Protein AF-A0A366LMF8-F1 (afdb_monomer)

Radius of gyration: 12.89 Å; Cα contacts (8 Å, |Δi|>4): 212; chains: 1; bounding box: 30×34×34 Å

Structure (mmCIF, N/CA/C/O backbone):
data_AF-A0A366LMF8-F1
#
_entry.id   AF-A0A366LMF8-F1
#
loop_
_atom_site.group_PDB
_atom_site.id
_atom_site.type_symbol
_atom_site.label_atom_id
_atom_site.label_alt_id
_atom_site.label_comp_id
_atom_site.label_asym_id
_atom_site.label_entity_id
_atom_site.label_seq_id
_atom_site.pdbx_PDB_ins_code
_atom_site.Cartn_x
_atom_site.Cartn_y
_atom_site.Cartn_z
_atom_site.occupancy
_atom_site.B_iso_or_equiv
_atom_site.auth_seq_id
_atom_site.auth_comp_id
_atom_site.auth_asym_id
_atom_site.auth_atom_id
_atom_site.pdbx_PDB_model_num
ATOM 1 N N . MET A 1 1 ? -1.382 -24.060 5.995 1.00 39.84 1 MET A N 1
ATOM 2 C CA . MET A 1 1 ? -0.954 -22.695 5.614 1.00 39.84 1 MET A CA 1
ATOM 3 C C . MET A 1 1 ? -2.142 -22.045 4.913 1.00 39.84 1 MET A C 1
ATOM 5 O O . MET A 1 1 ? -2.487 -22.505 3.835 1.00 39.84 1 MET A O 1
ATOM 9 N N . ARG A 1 2 ? -2.864 -21.100 5.537 1.00 47.62 2 ARG A N 1
ATOM 10 C CA . ARG A 1 2 ? -3.936 -20.375 4.826 1.00 47.62 2 ARG A CA 1
ATOM 11 C C . ARG A 1 2 ? -3.262 -19.544 3.736 1.00 47.62 2 ARG A C 1
ATOM 13 O O . ARG A 1 2 ? -2.349 -18.785 4.057 1.00 47.62 2 ARG A O 1
ATOM 20 N N . GLU A 1 3 ? -3.649 -19.720 2.475 1.00 53.47 3 GLU A N 1
ATOM 21 C CA . GLU A 1 3 ? -3.240 -18.805 1.409 1.00 53.47 3 GLU A CA 1
ATOM 22 C C . GLU A 1 3 ? -3.542 -17.382 1.883 1.00 53.47 3 GLU A C 1
ATOM 24 O O . GLU A 1 3 ? -4.688 -17.056 2.196 1.00 53.47 3 GLU A O 1
ATOM 29 N N . ARG A 1 4 ? -2.503 -16.546 2.014 1.00 60.59 4 ARG A N 1
ATOM 30 C CA . ARG A 1 4 ? -2.692 -15.113 2.254 1.00 60.59 4 ARG A CA 1
ATOM 31 C C . ARG A 1 4 ? -3.615 -14.622 1.142 1.00 60.59 4 ARG A C 1
ATOM 33 O O . ARG A 1 4 ? -3.260 -14.776 -0.027 1.00 60.59 4 ARG A O 1
ATOM 40 N N . ALA A 1 5 ? -4.793 -14.113 1.496 1.00 59.09 5 ALA A N 1
ATOM 41 C CA . ALA A 1 5 ? -5.805 -13.709 0.530 1.00 59.09 5 ALA A CA 1
ATOM 42 C C . ALA A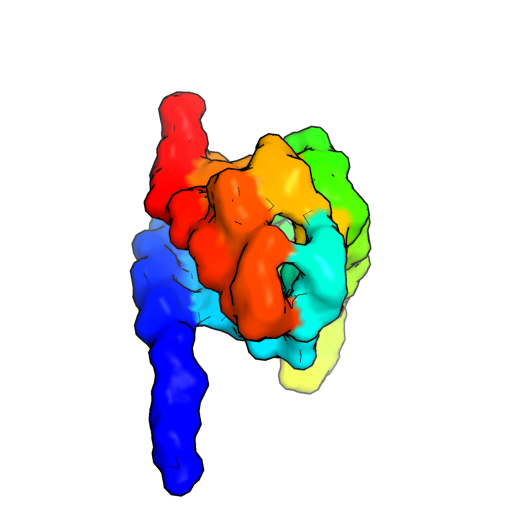 1 5 ? -5.199 -12.688 -0.445 1.00 59.09 5 ALA A C 1
ATOM 44 O O . ALA A 1 5 ? -4.908 -11.551 -0.076 1.00 59.09 5 ALA A O 1
ATOM 45 N N . LYS A 1 6 ? -4.938 -13.113 -1.685 1.00 66.56 6 LYS A N 1
ATOM 46 C CA . LYS A 1 6 ? -4.463 -12.225 -2.746 1.00 66.56 6 LYS A CA 1
ATOM 47 C C . LYS A 1 6 ? -5.677 -11.493 -3.290 1.00 66.56 6 LYS A C 1
ATOM 49 O O . LYS A 1 6 ? -6.561 -12.124 -3.859 1.00 66.56 6 LYS A O 1
ATOM 54 N N . VAL A 1 7 ? -5.706 -10.174 -3.145 1.00 71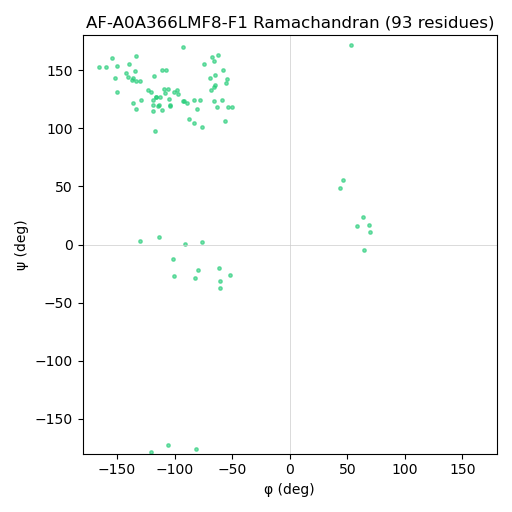.75 7 VAL A N 1
ATOM 55 C CA . VAL A 1 7 ? -6.725 -9.335 -3.781 1.00 71.75 7 VAL A CA 1
ATOM 56 C C . VAL A 1 7 ? -6.217 -8.968 -5.181 1.00 71.75 7 VAL A C 1
ATOM 58 O O . VAL A 1 7 ? -5.243 -8.216 -5.286 1.00 71.75 7 VAL A O 1
ATOM 61 N N . PRO A 1 8 ? -6.784 -9.529 -6.267 1.00 72.81 8 PRO A N 1
ATOM 62 C CA . PRO A 1 8 ? -6.332 -9.215 -7.614 1.00 72.81 8 PRO A CA 1
ATOM 63 C C . PRO A 1 8 ? -6.689 -7.768 -7.965 1.00 72.81 8 PRO A C 1
ATOM 65 O O . PRO A 1 8 ? -7.825 -7.334 -7.784 1.00 72.81 8 PRO A O 1
ATOM 68 N N . LEU A 1 9 ? -5.719 -7.034 -8.510 1.00 82.81 9 LEU A N 1
ATOM 69 C CA . LEU A 1 9 ? -5.922 -5.683 -9.029 1.00 82.81 9 LEU A CA 1
ATOM 70 C C . LEU A 1 9 ? -5.887 -5.675 -10.559 1.00 82.81 9 LEU A C 1
ATOM 72 O O . LEU A 1 9 ? -5.191 -6.499 -11.165 1.00 82.81 9 LEU A O 1
ATOM 76 N N . PRO A 1 10 ? -6.608 -4.750 -11.221 1.00 83.88 10 PRO A N 1
ATOM 77 C CA . PRO A 1 10 ? -6.569 -4.669 -12.672 1.00 83.88 10 PRO A CA 1
ATOM 78 C C . PRO A 1 10 ? -5.156 -4.322 -13.159 1.00 83.88 10 PRO A C 1
ATOM 80 O O . PRO A 1 10 ? -4.643 -3.232 -12.907 1.00 83.88 10 PRO A O 1
ATOM 83 N N . ARG A 1 11 ? -4.552 -5.226 -13.943 1.00 84.56 11 ARG A N 1
ATOM 84 C CA . ARG A 1 11 ? -3.188 -5.088 -14.497 1.00 84.56 11 ARG A CA 1
ATOM 85 C C . ARG A 1 11 ? -2.939 -3.773 -15.242 1.00 84.56 11 ARG A C 1
ATOM 87 O O . ARG A 1 11 ? -1.802 -3.314 -15.329 1.00 84.56 11 ARG A O 1
ATOM 94 N N . ARG A 1 12 ? -3.994 -3.155 -15.786 1.00 88.69 12 ARG A N 1
ATOM 95 C CA . ARG A 1 12 ? -3.911 -1.886 -16.525 1.00 88.69 12 ARG A CA 1
ATOM 96 C C . ARG A 1 12 ? -3.393 -0.709 -15.690 1.00 88.69 12 ARG A C 1
ATOM 98 O O . ARG A 1 12 ? -2.917 0.253 -16.279 1.00 88.69 12 ARG A O 1
ATOM 105 N N . PHE A 1 13 ? -3.458 -0.801 -14.363 1.00 88.94 13 PHE A N 1
ATOM 106 C CA . PHE A 1 13 ? -2.943 0.222 -13.451 1.00 88.94 13 PHE A CA 1
ATOM 107 C C . PHE A 1 13 ? -1.486 -0.031 -13.040 1.00 88.94 13 PHE A C 1
ATOM 109 O O . PHE A 1 13 ? -0.903 0.730 -12.286 1.00 88.94 13 PHE A O 1
ATOM 116 N N . GLY A 1 14 ? -0.846 -1.096 -13.532 1.00 90.00 14 GLY A N 1
ATOM 117 C CA . GLY A 1 14 ? 0.566 -1.342 -13.243 1.00 90.00 14 GLY A CA 1
ATOM 118 C C . GLY A 1 14 ? 0.862 -1.724 -11.790 1.00 90.00 14 GLY A C 1
ATOM 119 O O . GLY A 1 14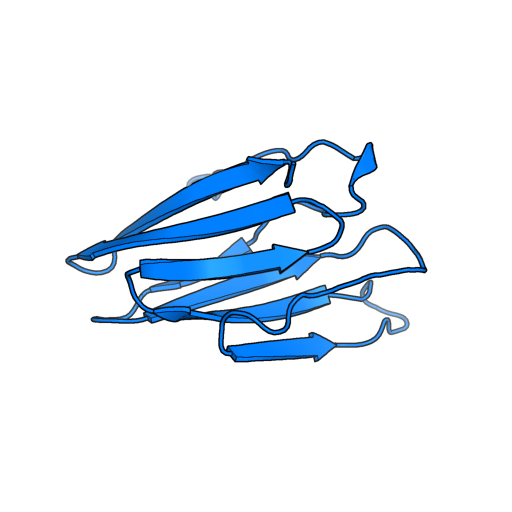 ? 2.025 -1.694 -11.401 1.00 90.00 14 GLY A O 1
ATOM 120 N N . ILE A 1 15 ? -0.148 -2.124 -11.013 1.00 89.69 15 ILE A N 1
ATOM 121 C CA . ILE A 1 15 ? -0.010 -2.559 -9.619 1.00 89.69 15 ILE A CA 1
ATOM 122 C C . ILE A 1 15 ? -0.233 -4.072 -9.527 1.00 89.69 15 ILE A C 1
ATOM 124 O O . ILE A 1 15 ? -1.204 -4.602 -10.072 1.00 89.69 15 ILE A O 1
ATOM 128 N N . GLY A 1 16 ? 0.685 -4.768 -8.860 1.00 88.81 16 GLY A N 1
ATOM 129 C CA . GLY A 1 16 ? 0.569 -6.189 -8.545 1.00 88.81 16 GLY A CA 1
ATOM 130 C C . GLY A 1 16 ? -0.295 -6.460 -7.304 1.00 88.81 16 GLY A C 1
ATOM 131 O O . GLY A 1 16 ? -0.867 -5.545 -6.721 1.00 88.81 16 GLY A O 1
ATOM 132 N N . PRO A 1 17 ? -0.408 -7.722 -6.862 1.00 88.94 17 PRO A N 1
ATOM 133 C CA . PRO A 1 17 ? -1.116 -8.043 -5.626 1.00 88.94 17 PRO A CA 1
ATOM 134 C C . PRO A 1 17 ? -0.486 -7.328 -4.424 1.00 88.94 17 PRO A C 1
ATOM 136 O O . PRO A 1 17 ? 0.708 -7.501 -4.166 1.00 88.94 17 PRO A O 1
ATOM 139 N N . ILE A 1 18 ? -1.294 -6.565 -3.687 1.00 89.38 18 ILE A N 1
ATOM 140 C CA . ILE A 1 18 ? -0.876 -5.901 -2.446 1.00 89.38 18 ILE A CA 1
ATOM 141 C C . ILE A 1 18 ? -0.573 -6.970 -1.396 1.00 89.38 18 ILE A C 1
ATOM 143 O O . ILE A 1 18 ? -1.336 -7.926 -1.229 1.00 89.38 18 ILE A O 1
ATOM 147 N N . ARG A 1 19 ? 0.539 -6.810 -0.678 1.00 89.88 19 ARG A N 1
ATOM 148 C CA . ARG A 1 19 ? 0.917 -7.683 0.435 1.00 89.88 19 ARG A CA 1
ATOM 149 C C . ARG A 1 19 ? 0.886 -6.882 1.725 1.00 89.88 19 ARG A C 1
ATOM 151 O O . ARG A 1 19 ? 1.655 -5.944 1.867 1.00 89.88 19 ARG A O 1
ATOM 158 N N . VAL A 1 20 ? 0.041 -7.282 2.669 1.00 92.06 20 VAL A N 1
ATOM 159 C CA . VAL A 1 20 ? 0.088 -6.751 4.038 1.00 92.06 20 VAL A CA 1
ATOM 160 C C . VAL A 1 20 ? 1.235 -7.434 4.783 1.00 92.06 20 VAL A C 1
ATOM 162 O O . VAL A 1 20 ? 1.309 -8.670 4.819 1.00 92.06 20 VAL A O 1
ATOM 165 N N . THR A 1 21 ? 2.147 -6.632 5.328 1.00 92.88 21 THR A N 1
ATOM 166 C CA . THR A 1 21 ? 3.326 -7.099 6.071 1.00 92.88 21 THR A CA 1
ATOM 167 C C . THR A 1 21 ? 3.136 -7.007 7.578 1.00 92.88 21 THR A C 1
ATOM 169 O O . THR A 1 21 ? 3.688 -7.842 8.289 1.00 92.88 21 THR A O 1
ATOM 172 N N . GLY A 1 22 ? 2.297 -6.084 8.052 1.00 93.94 22 GLY A N 1
ATOM 173 C CA . GLY A 1 22 ? 1.975 -5.914 9.464 1.00 93.94 22 GLY A CA 1
ATOM 174 C C . GLY A 1 22 ? 0.752 -5.026 9.668 1.00 93.94 22 GLY A C 1
ATOM 175 O O . GLY A 1 22 ? 0.439 -4.184 8.827 1.00 93.94 22 GLY A O 1
ATOM 176 N N . VAL A 1 23 ? 0.061 -5.245 10.783 1.00 95.12 23 VAL A N 1
ATOM 177 C CA . VAL A 1 23 ? -1.006 -4.379 11.289 1.00 95.12 23 VAL A CA 1
ATOM 178 C C . VAL A 1 23 ? -0.732 -4.191 12.776 1.00 95.12 23 VAL A C 1
ATOM 180 O O . VAL A 1 23 ? -0.706 -5.169 13.526 1.00 95.12 23 VAL A O 1
ATOM 183 N N . GLU A 1 24 ? -0.466 -2.952 13.161 1.00 92.31 24 GLU A N 1
ATOM 184 C CA . GLU A 1 24 ? -0.255 -2.522 14.542 1.00 92.31 24 GLU A CA 1
ATOM 185 C C . GLU A 1 24 ? -1.489 -1.742 15.022 1.00 92.31 24 GLU A C 1
ATOM 187 O O . GLU A 1 24 ? -2.514 -1.725 14.337 1.00 92.31 24 GLU A O 1
ATOM 192 N N . ASP A 1 25 ? -1.422 -1.138 16.208 1.00 88.00 25 ASP A N 1
ATOM 193 C CA . ASP A 1 25 ? -2.594 -0.541 16.863 1.00 88.00 25 ASP A CA 1
ATOM 194 C C . ASP A 1 25 ? -3.244 0.583 16.033 1.00 88.00 25 ASP A C 1
ATOM 196 O O . ASP A 1 25 ? -4.469 0.674 15.980 1.00 88.00 25 ASP A O 1
ATOM 200 N N . ASP A 1 26 ? -2.447 1.408 15.346 1.00 91.06 26 ASP A N 1
ATOM 201 C CA . ASP A 1 26 ? -2.920 2.546 14.543 1.00 91.06 26 ASP A CA 1
ATOM 202 C C . ASP A 1 26 ? -2.343 2.591 13.118 1.00 91.06 26 ASP A C 1
ATOM 204 O O . ASP A 1 26 ? -2.623 3.532 12.367 1.00 91.06 26 ASP A O 1
ATOM 208 N N . THR A 1 27 ? -1.546 1.591 12.729 1.00 94.62 27 THR A N 1
ATOM 209 C CA . THR A 1 27 ? -0.851 1.565 11.438 1.00 94.62 27 THR A CA 1
ATOM 210 C C . THR A 1 27 ? -0.956 0.225 10.726 1.00 94.62 27 THR A C 1
ATOM 212 O O . THR A 1 27 ? -1.026 -0.850 11.320 1.00 94.62 27 THR A O 1
ATOM 215 N N . ILE A 1 28 ? -0.936 0.292 9.399 1.00 95.50 28 ILE A N 1
ATOM 216 C CA . ILE A 1 28 ? -0.798 -0.862 8.518 1.00 95.50 28 ILE A CA 1
ATOM 217 C C . ILE A 1 28 ? 0.416 -0.669 7.616 1.00 95.50 28 ILE A C 1
ATOM 219 O O . ILE A 1 28 ? 0.580 0.384 6.997 1.00 95.50 28 ILE A O 1
ATOM 223 N N . THR A 1 29 ? 1.236 -1.715 7.510 1.00 95.38 29 THR A N 1
ATOM 224 C CA . THR A 1 29 ? 2.376 -1.768 6.591 1.00 95.38 29 THR A CA 1
ATOM 225 C C . THR A 1 29 ? 2.073 -2.683 5.410 1.00 95.38 29 THR A C 1
ATOM 227 O O . THR A 1 29 ? 1.530 -3.787 5.559 1.00 95.38 29 THR A O 1
ATOM 230 N N . MET A 1 30 ? 2.390 -2.208 4.206 1.00 94.19 30 MET A N 1
ATOM 231 C CA . MET A 1 30 ? 2.089 -2.896 2.955 1.00 94.19 30 MET A CA 1
ATOM 232 C C . MET A 1 30 ? 3.227 -2.775 1.952 1.00 94.19 30 MET A C 1
ATOM 234 O O . MET A 1 30 ? 3.817 -1.713 1.794 1.00 94.19 30 MET A O 1
ATOM 238 N N . VAL A 1 31 ? 3.425 -3.843 1.185 1.00 93.38 31 VAL A N 1
ATOM 239 C CA . VAL A 1 31 ? 4.248 -3.849 -0.025 1.00 93.38 31 VAL A CA 1
ATOM 240 C C . VAL A 1 31 ? 3.326 -3.862 -1.237 1.00 93.38 31 VAL A C 1
ATOM 242 O O . VAL A 1 31 ? 2.475 -4.751 -1.380 1.00 93.38 31 VAL A O 1
ATOM 245 N N . VAL A 1 32 ? 3.515 -2.897 -2.133 1.00 91.75 32 VAL A N 1
ATOM 246 C CA . VAL A 1 32 ? 2.731 -2.731 -3.361 1.00 91.75 32 VAL A CA 1
ATOM 247 C C . VAL A 1 32 ? 3.645 -2.889 -4.580 1.00 91.75 32 VAL A C 1
ATOM 249 O O . VAL A 1 32 ? 4.329 -1.939 -4.967 1.00 91.75 32 VAL A O 1
ATOM 252 N N . PRO A 1 33 ? 3.681 -4.082 -5.207 1.00 92.06 33 PRO A N 1
ATOM 253 C CA . PRO A 1 33 ? 4.540 -4.334 -6.357 1.00 92.06 33 PRO A CA 1
ATOM 254 C C . PRO A 1 33 ? 4.153 -3.491 -7.572 1.00 92.06 33 PRO A C 1
ATOM 256 O O . PRO A 1 33 ? 2.974 -3.405 -7.928 1.00 92.06 33 PRO A O 1
ATOM 259 N N . LEU A 1 34 ? 5.152 -2.949 -8.261 1.00 91.50 34 LEU A N 1
ATOM 260 C CA . LEU A 1 34 ? 4.995 -2.230 -9.518 1.00 91.50 34 LEU A CA 1
ATOM 261 C C . LEU A 1 34 ? 5.309 -3.169 -10.684 1.00 91.50 34 LEU A C 1
ATOM 263 O O . LEU A 1 34 ? 6.292 -3.903 -10.688 1.00 91.50 34 LEU A O 1
ATOM 267 N N . THR A 1 35 ? 4.443 -3.161 -11.692 1.00 89.06 35 THR A N 1
ATOM 268 C CA . THR A 1 35 ? 4.539 -4.048 -12.869 1.00 89.06 35 THR A CA 1
ATOM 269 C C . THR A 1 35 ? 4.821 -3.283 -14.163 1.00 89.06 35 THR A C 1
ATOM 271 O O . THR A 1 35 ? 4.797 -3.861 -15.247 1.00 89.06 35 THR A O 1
ATOM 274 N N . ARG A 1 36 ? 5.071 -1.972 -14.064 1.00 86.25 36 ARG A N 1
AT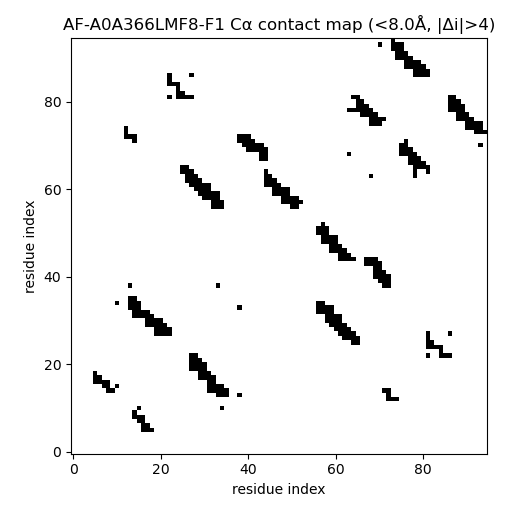OM 275 C CA . ARG A 1 36 ? 5.382 -1.069 -15.180 1.00 86.25 36 ARG A CA 1
ATOM 276 C C . ARG A 1 36 ? 6.578 -0.186 -14.837 1.00 86.25 36 ARG A C 1
ATOM 278 O O . ARG A 1 36 ? 6.911 -0.019 -13.671 1.00 86.25 36 ARG A O 1
ATOM 285 N N . SER A 1 37 ? 7.186 0.395 -15.868 1.00 77.62 37 SER A N 1
ATOM 286 C CA . SER A 1 37 ? 8.381 1.243 -15.761 1.00 77.62 37 SER A CA 1
ATOM 287 C C . SER A 1 37 ? 8.104 2.683 -15.324 1.00 77.62 37 SER A C 1
ATOM 289 O O . SER A 1 37 ? 9.007 3.342 -14.823 1.00 77.62 37 SER A O 1
ATOM 291 N N . LYS A 1 38 ? 6.876 3.180 -15.511 1.00 81.50 38 LYS A N 1
ATOM 292 C CA . LYS A 1 38 ? 6.437 4.498 -15.038 1.00 81.50 38 LYS A CA 1
ATOM 293 C C . LYS A 1 38 ? 5.458 4.325 -13.889 1.00 81.50 38 LYS A C 1
ATOM 295 O O . LYS A 1 38 ? 4.541 3.505 -13.991 1.00 81.50 38 LYS A O 1
ATOM 300 N N . PHE A 1 39 ? 5.659 5.100 -12.833 1.00 83.25 39 PHE A N 1
ATOM 301 C CA . PHE A 1 39 ? 4.797 5.100 -11.665 1.00 83.25 39 PHE A CA 1
ATOM 302 C C . PHE A 1 39 ? 4.622 6.514 -11.117 1.00 83.25 39 PHE A C 1
ATOM 304 O O . PHE A 1 39 ? 5.525 7.343 -11.192 1.00 83.25 39 PHE A O 1
ATOM 311 N N . GLU A 1 40 ? 3.445 6.761 -10.564 1.00 84.31 40 GLU A N 1
ATOM 312 C CA . GLU A 1 40 ? 3.056 8.015 -9.929 1.00 84.31 40 GLU A CA 1
ATOM 313 C C . GLU A 1 40 ? 2.469 7.690 -8.560 1.00 84.31 40 GLU A C 1
ATOM 315 O O . GLU A 1 40 ? 1.755 6.693 -8.412 1.00 84.31 40 GLU A O 1
ATOM 320 N N . SER A 1 41 ? 2.783 8.526 -7.576 1.00 85.75 41 SER A N 1
ATOM 321 C CA . SER A 1 41 ? 2.196 8.499 -6.240 1.00 85.75 41 SER A CA 1
ATOM 322 C C . SER A 1 41 ? 1.813 9.923 -5.854 1.00 85.75 41 SER A C 1
ATOM 324 O O . SER A 1 41 ? 2.566 10.853 -6.143 1.00 85.75 41 SER A O 1
ATOM 326 N N . ASP A 1 42 ? 0.667 10.100 -5.198 1.00 88.88 42 ASP A N 1
ATOM 327 C CA . ASP A 1 42 ? 0.268 11.391 -4.618 1.00 88.88 42 ASP A CA 1
ATOM 328 C C . ASP A 1 42 ? 1.006 11.718 -3.307 1.00 88.88 42 ASP A C 1
ATOM 330 O O .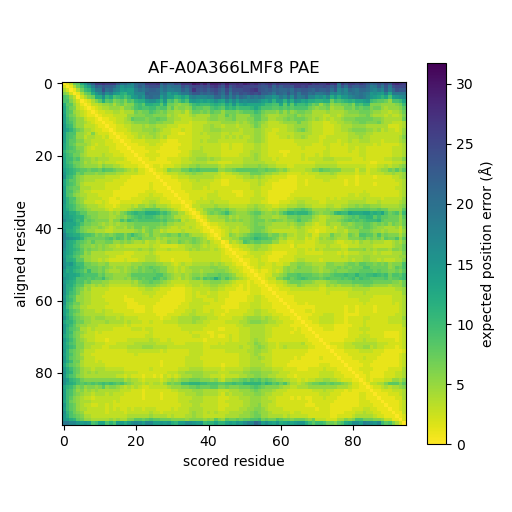 ASP A 1 42 ? 0.742 12.752 -2.696 1.00 88.88 42 ASP A O 1
ATOM 334 N N . GLY A 1 43 ? 1.928 10.848 -2.873 1.00 83.31 43 GLY A N 1
ATOM 335 C CA . GLY A 1 43 ? 2.680 11.009 -1.627 1.00 83.31 43 GLY A CA 1
ATOM 336 C C . GLY A 1 43 ? 1.823 10.824 -0.374 1.00 83.31 43 GLY A C 1
ATOM 337 O O . GLY A 1 43 ? 2.274 11.152 0.719 1.00 83.31 43 GLY A O 1
ATOM 338 N N . GLY A 1 44 ? 0.590 10.330 -0.527 1.00 87.00 44 GLY A N 1
ATOM 339 C CA . GLY A 1 44 ? -0.241 9.917 0.591 1.00 87.00 44 GLY A CA 1
ATOM 340 C C . GLY A 1 44 ? 0.349 8.703 1.310 1.00 87.00 44 GLY A C 1
ATOM 341 O O . GLY A 1 44 ? 1.126 7.941 0.731 1.00 87.00 44 GLY A O 1
ATOM 342 N N . CYS A 1 45 ? -0.036 8.515 2.575 1.00 90.19 45 CYS A N 1
ATOM 343 C CA . CYS A 1 45 ? 0.656 7.627 3.514 1.00 90.19 45 CYS A CA 1
ATOM 344 C C . CYS A 1 45 ? 2.170 7.924 3.621 1.00 90.19 45 CYS A C 1
ATOM 346 O O . CYS A 1 45 ? 2.754 8.697 2.865 1.00 90.19 45 CYS A O 1
ATOM 348 N N . SER A 1 46 ? 2.852 7.290 4.569 1.00 92.88 46 SER A N 1
ATOM 349 C CA . SER A 1 46 ? 4.317 7.276 4.554 1.00 92.88 46 SER A CA 1
ATOM 350 C C . SER A 1 46 ? 4.776 6.278 3.488 1.00 92.88 46 SER A C 1
ATOM 352 O O . SER A 1 46 ? 4.704 5.069 3.709 1.00 92.88 46 SER A O 1
ATOM 354 N N . ALA A 1 47 ? 5.177 6.778 2.317 1.00 90.19 47 ALA A N 1
ATOM 355 C CA . ALA A 1 47 ? 5.506 5.969 1.145 1.00 90.19 47 ALA A CA 1
ATOM 356 C C . ALA A 1 47 ? 7.000 6.037 0.794 1.00 90.19 47 ALA A C 1
ATOM 358 O O . ALA A 1 47 ? 7.544 7.115 0.557 1.00 90.19 47 ALA A O 1
ATOM 359 N N . THR A 1 48 ? 7.638 4.874 0.672 1.00 92.50 48 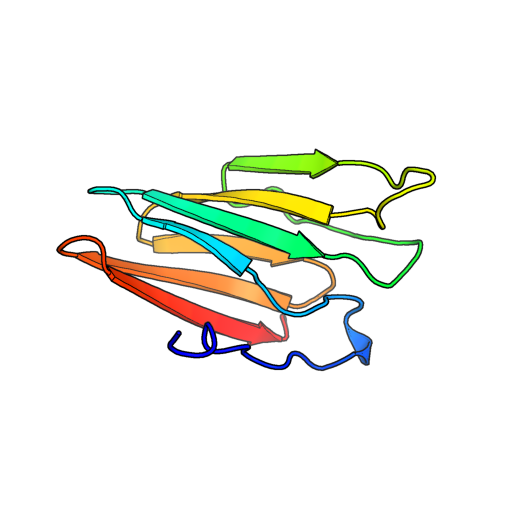THR A N 1
ATOM 360 C CA . THR A 1 48 ? 9.029 4.734 0.228 1.00 92.50 48 THR A CA 1
ATOM 361 C C . THR A 1 48 ? 9.072 3.915 -1.052 1.00 92.50 48 THR A C 1
ATOM 363 O O . THR A 1 48 ? 8.573 2.791 -1.102 1.00 92.50 48 THR A O 1
ATOM 366 N N . LEU A 1 49 ? 9.665 4.474 -2.106 1.00 91.62 49 LEU A N 1
ATOM 367 C CA . LEU A 1 49 ? 9.881 3.746 -3.349 1.00 91.62 49 LEU A CA 1
ATOM 368 C C . LEU A 1 49 ? 11.153 2.917 -3.243 1.00 91.62 49 LEU A C 1
ATOM 370 O O . LEU A 1 49 ? 12.242 3.465 -3.067 1.00 91.62 49 LEU A O 1
ATOM 374 N N . ILE A 1 50 ? 11.021 1.620 -3.480 1.00 92.44 50 ILE A N 1
ATOM 375 C CA . ILE A 1 50 ? 12.148 0.719 -3.658 1.00 92.44 50 ILE A CA 1
ATOM 376 C C . ILE A 1 50 ? 12.284 0.417 -5.150 1.00 92.44 50 ILE A C 1
ATOM 378 O O . ILE A 1 50 ? 11.366 -0.101 -5.795 1.00 92.44 50 ILE A O 1
ATOM 382 N N . GLY A 1 51 ? 13.435 0.787 -5.714 1.00 88.62 51 GLY A N 1
ATOM 383 C CA . GLY A 1 51 ? 13.764 0.527 -7.114 1.00 88.62 51 GLY A CA 1
ATOM 384 C C . GLY A 1 51 ? 13.834 -0.969 -7.431 1.00 88.62 51 GLY A C 1
ATOM 385 O O . GLY A 1 51 ? 13.942 -1.813 -6.544 1.00 88.62 51 GLY A O 1
ATOM 386 N N . SER A 1 52 ? 13.778 -1.311 -8.717 1.00 88.88 52 SER A N 1
ATOM 387 C CA . SER A 1 52 ? 13.979 -2.694 -9.159 1.00 88.88 52 SER A CA 1
ATOM 388 C C . SER A 1 52 ? 15.429 -3.135 -8.960 1.00 88.88 52 SER A C 1
ATOM 390 O O . SER A 1 52 ? 16.348 -2.360 -9.225 1.00 88.88 52 SER A O 1
ATOM 392 N N . SER A 1 53 ? 15.627 -4.395 -8.585 1.00 87.56 53 SER A N 1
ATOM 393 C CA . SER A 1 53 ? 16.930 -5.063 -8.525 1.00 87.56 53 SER A CA 1
ATOM 394 C C . SER A 1 53 ? 16.947 -6.295 -9.441 1.00 87.56 53 SER A C 1
ATOM 396 O O . SER A 1 53 ? 15.964 -6.586 -10.124 1.00 87.56 53 SER A O 1
ATOM 398 N N . ALA A 1 54 ? 18.065 -7.027 -9.465 1.00 88.38 54 ALA A N 1
ATOM 399 C CA . ALA A 1 54 ? 18.163 -8.290 -10.200 1.00 88.38 54 ALA A CA 1
ATOM 400 C C . ALA A 1 54 ? 17.161 -9.350 -9.694 1.00 88.38 54 ALA A C 1
ATOM 402 O O . ALA A 1 54 ? 16.663 -10.148 -10.484 1.00 88.38 54 ALA A O 1
ATOM 403 N N . ASP A 1 55 ? 16.831 -9.316 -8.400 1.00 87.88 55 ASP A N 1
ATOM 40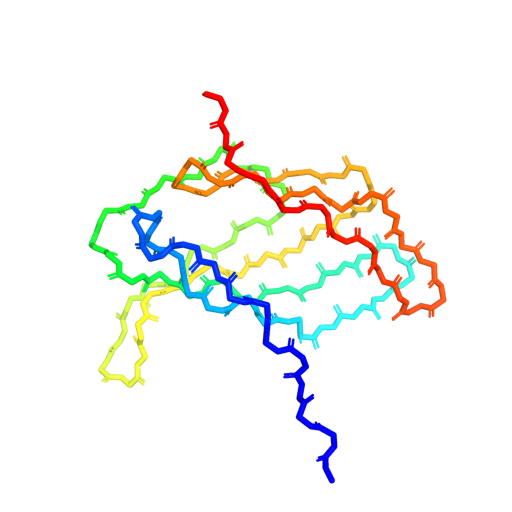4 C CA . ASP A 1 55 ? 16.037 -10.353 -7.732 1.00 87.88 55 ASP A CA 1
ATOM 405 C C . ASP A 1 55 ? 14.565 -9.961 -7.527 1.00 87.88 55 ASP A C 1
ATOM 407 O O . ASP A 1 55 ? 13.736 -10.808 -7.183 1.00 87.88 55 ASP A O 1
ATOM 411 N N . ALA A 1 56 ? 14.211 -8.682 -7.714 1.00 86.50 56 ALA A N 1
ATOM 412 C CA . ALA A 1 56 ? 12.863 -8.192 -7.444 1.00 86.50 56 ALA A CA 1
ATOM 413 C C . ALA A 1 56 ? 12.453 -6.984 -8.309 1.00 86.50 56 ALA A C 1
ATOM 415 O O . ALA A 1 56 ? 13.255 -6.076 -8.548 1.00 86.50 56 ALA A O 1
ATOM 416 N N . PRO A 1 57 ? 11.175 -6.908 -8.735 1.00 88.56 57 PRO A N 1
ATOM 417 C CA . PRO A 1 57 ? 10.637 -5.706 -9.358 1.00 88.56 57 PRO A CA 1
ATOM 418 C C . PRO A 1 57 ? 10.541 -4.549 -8.351 1.00 88.56 57 PRO A C 1
ATOM 420 O O . PRO A 1 57 ? 10.498 -4.756 -7.134 1.00 88.56 57 PRO A O 1
ATOM 423 N N . ALA A 1 58 ? 10.444 -3.327 -8.877 1.00 92.69 58 ALA A N 1
ATOM 424 C CA . ALA A 1 58 ? 10.197 -2.140 -8.065 1.00 92.69 58 ALA A CA 1
ATOM 425 C C . ALA A 1 58 ? 8.883 -2.271 -7.276 1.00 92.69 58 ALA A C 1
ATOM 427 O O . ALA A 1 58 ? 7.933 -2.925 -7.721 1.00 92.69 58 ALA A O 1
ATOM 428 N N . HIS A 1 59 ? 8.815 -1.645 -6.108 1.00 93.19 59 HIS A N 1
ATOM 429 C CA . HIS A 1 59 ? 7.630 -1.658 -5.256 1.00 93.19 59 HIS A CA 1
ATOM 430 C C . HIS A 1 59 ? 7.576 -0.422 -4.362 1.00 93.19 59 HIS A C 1
ATOM 432 O O . HIS A 1 59 ? 8.583 0.246 -4.140 1.00 93.19 59 HIS A O 1
ATOM 438 N N . TRP A 1 60 ? 6.381 -0.125 -3.859 1.00 93.25 60 TRP A N 1
ATOM 439 C CA . TRP A 1 60 ? 6.196 0.830 -2.774 1.00 93.25 60 TRP A CA 1
ATOM 440 C C . TRP A 1 60 ? 6.094 0.096 -1.448 1.00 93.25 60 TRP A C 1
ATOM 442 O O . TRP A 1 60 ? 5.257 -0.801 -1.313 1.00 93.25 60 TRP A O 1
ATOM 452 N N . ASP A 1 61 ? 6.889 0.538 -0.484 1.00 94.06 61 ASP A N 1
ATOM 453 C CA . ASP A 1 61 ? 6.653 0.277 0.927 1.00 94.06 61 ASP A CA 1
ATOM 454 C C . ASP A 1 61 ? 5.768 1.398 1.464 1.00 94.06 61 ASP A C 1
ATOM 456 O O . ASP A 1 61 ? 6.095 2.581 1.345 1.00 94.06 61 ASP A O 1
ATOM 460 N N . LEU A 1 62 ? 4.613 1.024 2.002 1.00 94.81 62 LEU A N 1
ATOM 461 C CA . LEU A 1 62 ? 3.608 1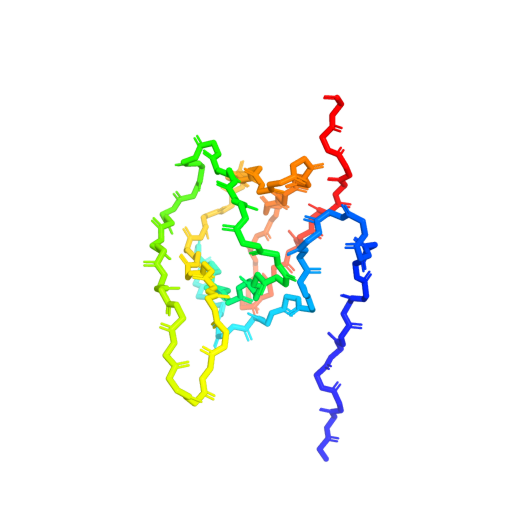.950 2.503 1.00 94.81 62 LEU A CA 1
ATOM 462 C C . LEU A 1 62 ? 3.360 1.693 3.980 1.00 94.81 62 LEU A C 1
ATOM 464 O O . LEU A 1 62 ? 3.051 0.564 4.362 1.00 94.81 62 LEU A O 1
ATOM 468 N N . THR A 1 63 ? 3.372 2.761 4.767 1.00 95.62 63 THR A N 1
ATOM 469 C CA . THR A 1 63 ? 2.836 2.779 6.127 1.00 95.62 63 THR A CA 1
ATOM 470 C C . THR A 1 63 ? 1.712 3.799 6.178 1.00 95.62 63 THR A C 1
ATOM 472 O O . THR A 1 63 ? 1.946 4.991 5.983 1.00 95.62 63 THR A O 1
ATOM 475 N N . CYS A 1 64 ? 0.493 3.330 6.416 1.00 95.88 64 CYS A N 1
ATOM 476 C CA . CYS A 1 64 ? -0.702 4.167 6.471 1.00 95.88 64 CYS A CA 1
ATOM 477 C C . CYS A 1 64 ? -1.340 4.091 7.860 1.00 95.88 64 CYS A C 1
ATOM 479 O O . CYS A 1 64 ? -1.380 3.012 8.456 1.00 95.88 64 CYS A O 1
ATOM 481 N N . ARG A 1 65 ? -1.908 5.201 8.328 1.00 95.56 65 ARG A N 1
ATOM 482 C CA . ARG A 1 65 ? -2.820 5.236 9.481 1.00 95.56 65 ARG A CA 1
ATOM 483 C C . ARG A 1 65 ? -4.281 5.124 9.059 1.00 95.56 65 ARG A C 1
ATOM 485 O O . ARG A 1 65 ? -4.615 5.231 7.878 1.00 95.56 65 ARG A O 1
ATOM 492 N N . SER A 1 66 ? -5.168 4.941 10.035 1.00 94.25 66 SER A N 1
ATOM 493 C CA . SER A 1 66 ? -6.612 5.054 9.809 1.00 94.25 66 SER A CA 1
ATOM 494 C C . SER A 1 66 ? -6.980 6.410 9.183 1.00 94.25 66 SER A C 1
ATOM 496 O O . SER A 1 66 ? -6.375 7.436 9.488 1.00 94.25 66 SER A O 1
ATOM 498 N N . ALA A 1 67 ? -7.957 6.398 8.276 1.00 93.69 67 ALA A N 1
ATOM 499 C CA . ALA A 1 67 ? -8.404 7.506 7.428 1.00 93.69 67 ALA A CA 1
ATOM 500 C C . ALA A 1 67 ? -7.383 8.044 6.402 1.00 93.69 67 ALA A C 1
ATOM 502 O O . ALA A 1 67 ? -7.752 8.872 5.560 1.00 93.69 67 ALA A O 1
ATOM 503 N N . GLU A 1 68 ? -6.136 7.564 6.395 1.00 96.06 68 GLU A N 1
ATOM 504 C CA . GLU A 1 68 ? -5.172 7.927 5.359 1.00 96.06 68 GLU A CA 1
ATOM 505 C C . GLU A 1 68 ? -5.476 7.220 4.031 1.00 96.06 68 GLU A C 1
ATOM 507 O O . GLU A 1 68 ? -6.109 6.158 3.944 1.00 96.06 68 GLU A O 1
ATOM 512 N N . LYS A 1 69 ? -5.009 7.840 2.949 1.00 95.50 69 LYS A N 1
ATOM 513 C CA . LYS A 1 69 ? -5.111 7.304 1.596 1.00 95.50 69 LYS A CA 1
ATOM 514 C C . LYS A 1 69 ? -3.828 7.572 0.830 1.00 95.50 69 LYS A C 1
ATOM 516 O O . LYS A 1 69 ? -3.149 8.558 1.097 1.00 95.50 69 LYS A O 1
ATOM 521 N N . VAL A 1 70 ? -3.584 6.742 -0.172 1.00 94.75 70 VAL A N 1
ATOM 522 C CA . VAL A 1 70 ? -2.550 6.947 -1.183 1.00 94.75 70 VAL A CA 1
ATOM 523 C C . VAL A 1 70 ? -3.117 6.600 -2.551 1.00 94.75 70 VAL A C 1
ATOM 525 O O . VAL A 1 70 ? -3.894 5.649 -2.692 1.00 94.75 70 VAL A O 1
ATOM 528 N N . THR A 1 71 ? -2.746 7.371 -3.563 1.00 94.00 71 THR A N 1
ATOM 529 C CA . THR A 1 71 ? -3.082 7.094 -4.958 1.00 94.00 71 THR A CA 1
ATOM 530 C C . THR A 1 71 ? -1.823 6.708 -5.709 1.00 94.00 71 THR A C 1
ATOM 532 O O . THR A 1 71 ? -0.934 7.532 -5.873 1.00 94.00 71 THR A O 1
ATOM 535 N N . ILE A 1 72 ? -1.769 5.469 -6.199 1.00 91.56 72 ILE A N 1
ATOM 536 C CA . ILE A 1 72 ? -0.668 4.941 -7.012 1.00 91.56 72 ILE A CA 1
ATOM 537 C C . ILE A 1 72 ? -1.226 4.614 -8.390 1.00 91.56 72 ILE A C 1
ATOM 539 O O . ILE A 1 72 ? -2.210 3.889 -8.474 1.00 91.56 72 ILE A O 1
ATOM 543 N N . ASN A 1 73 ? -0.634 5.117 -9.473 1.00 90.69 73 ASN A N 1
ATOM 544 C CA . ASN A 1 73 ? -1.028 4.794 -10.857 1.00 90.69 73 ASN A CA 1
ATOM 545 C C . ASN A 1 73 ? -2.553 4.773 -11.104 1.00 90.69 73 ASN A C 1
ATOM 547 O O . ASN A 1 73 ? -3.090 3.814 -11.665 1.00 90.69 73 ASN A O 1
ATOM 551 N N . GLN A 1 74 ? -3.256 5.818 -10.657 1.00 91.19 74 GLN A N 1
ATOM 552 C CA . GLN A 1 74 ? -4.719 5.938 -10.752 1.00 91.19 74 GLN A CA 1
ATOM 553 C C . GLN A 1 74 ? -5.503 4.875 -9.962 1.00 91.19 74 GLN A C 1
ATOM 555 O O . GLN A 1 74 ? -6.652 4.584 -10.278 1.00 91.19 74 GLN A O 1
ATOM 560 N N . MET A 1 75 ? -4.916 4.285 -8.928 1.00 91.88 75 MET A N 1
ATOM 561 C CA . MET A 1 75 ? -5.601 3.445 -7.950 1.00 91.88 75 MET A CA 1
ATOM 562 C C . MET A 1 75 ? -5.460 4.084 -6.581 1.00 91.88 75 MET A C 1
ATOM 564 O O . MET A 1 75 ? -4.355 4.253 -6.078 1.00 91.88 75 MET A O 1
ATOM 568 N N . THR A 1 76 ? -6.585 4.414 -5.965 1.00 93.25 76 THR A N 1
ATOM 569 C CA . THR A 1 76 ? -6.632 4.919 -4.600 1.00 93.25 76 THR A CA 1
ATOM 570 C C . THR A 1 76 ? -6.834 3.759 -3.635 1.00 93.25 76 THR A C 1
ATOM 572 O O . THR A 1 76 ? -7.819 3.016 -3.726 1.00 93.25 76 THR A O 1
ATOM 575 N N . LEU A 1 77 ? -5.911 3.641 -2.687 1.00 93.44 77 LEU A N 1
ATOM 576 C CA . LEU A 1 77 ? -6.030 2.821 -1.494 1.00 93.44 77 LEU A CA 1
ATOM 577 C C . LEU A 1 77 ? -6.411 3.751 -0.344 1.00 93.44 77 LEU A C 1
ATOM 579 O O . LEU A 1 77 ? -5.812 4.807 -0.170 1.00 93.44 77 LEU A O 1
ATOM 583 N N . THR A 1 78 ? -7.425 3.389 0.428 1.00 95.50 78 THR A N 1
ATOM 584 C CA . THR A 1 78 ? -7.846 4.135 1.617 1.00 95.50 78 THR A CA 1
ATOM 585 C C . THR A 1 78 ? -7.949 3.170 2.776 1.00 95.50 78 THR A C 1
ATOM 587 O O . THR A 1 78 ? -8.680 2.184 2.678 1.00 95.50 78 THR A O 1
ATOM 590 N N . VAL A 1 79 ? -7.240 3.457 3.860 1.00 95.75 79 VAL A N 1
ATOM 591 C CA . VAL A 1 79 ? -7.391 2.721 5.111 1.00 95.75 79 VAL A CA 1
ATOM 592 C C . VAL A 1 79 ? -8.573 3.339 5.834 1.00 95.75 79 VAL A C 1
ATOM 594 O O . VAL A 1 79 ? -8.501 4.464 6.313 1.00 95.75 79 VAL A O 1
ATOM 597 N N . THR A 1 80 ? -9.713 2.658 5.821 1.00 96.31 80 THR A N 1
ATOM 598 C CA . THR A 1 80 ? -10.936 3.220 6.406 1.00 96.31 80 THR A CA 1
ATOM 599 C C . THR A 1 80 ? -10.992 3.019 7.907 1.00 96.31 80 THR A C 1
ATOM 601 O O . THR A 1 80 ? -11.631 3.816 8.580 1.00 96.31 80 THR A O 1
ATOM 604 N N . ASP A 1 81 ? -10.369 1.949 8.400 1.00 95.38 81 ASP A N 1
ATOM 605 C CA . ASP A 1 81 ? -10.336 1.631 9.820 1.00 95.38 81 ASP A CA 1
ATOM 606 C C . ASP A 1 81 ? -9.178 0.681 10.151 1.00 95.38 81 ASP A C 1
ATOM 608 O O . ASP A 1 81 ? -8.765 -0.115 9.297 1.00 95.38 81 ASP A O 1
ATOM 612 N N . ILE A 1 82 ? -8.688 0.760 11.387 1.00 95.12 82 ILE A N 1
ATOM 613 C CA . ILE A 1 82 ? -7.727 -0.167 11.993 1.00 95.12 82 ILE A CA 1
ATOM 614 C C . ILE A 1 82 ? -8.227 -0.453 13.408 1.00 95.12 82 ILE A C 1
ATOM 616 O O . ILE A 1 82 ? -8.438 0.463 14.194 1.00 95.12 82 ILE A O 1
ATOM 620 N N . THR A 1 83 ? -8.469 -1.721 13.724 1.00 93.75 83 THR A N 1
ATOM 621 C CA . THR A 1 83 ? -8.960 -2.155 15.036 1.00 93.75 83 THR A CA 1
ATOM 622 C C . THR A 1 83 ? -8.438 -3.555 15.322 1.00 93.75 83 THR A C 1
ATOM 624 O O . THR A 1 83 ? -8.558 -4.435 14.475 1.00 93.75 83 THR A O 1
ATOM 627 N N . ASP A 1 84 ? -7.876 -3.764 16.515 1.00 87.88 84 ASP A N 1
ATOM 628 C CA . ASP A 1 84 ? -7.436 -5.076 17.019 1.00 87.88 84 ASP A CA 1
ATOM 629 C C . ASP A 1 84 ? -6.619 -5.891 15.995 1.00 87.88 84 ASP A C 1
ATOM 631 O O . ASP A 1 84 ? -6.969 -7.008 15.611 1.00 87.88 84 ASP A O 1
ATOM 635 N N . LYS A 1 85 ? -5.534 -5.291 15.480 1.00 88.12 85 LYS A N 1
ATOM 636 C CA . LYS A 1 85 ? -4.636 -5.894 14.469 1.00 88.12 85 LYS A CA 1
ATOM 637 C C . LYS A 1 85 ? -5.328 -6.305 13.162 1.00 88.12 85 LYS A C 1
ATOM 639 O O . LYS A 1 85 ? -4.761 -7.050 12.357 1.00 88.12 85 LYS A O 1
ATOM 644 N N . ALA A 1 86 ? -6.533 -5.808 12.918 1.00 91.81 86 ALA A N 1
ATOM 645 C CA . ALA A 1 86 ? -7.221 -5.881 11.645 1.00 91.81 86 ALA A CA 1
ATOM 646 C C . ALA A 1 86 ? -7.316 -4.484 11.030 1.00 91.81 86 ALA A C 1
ATOM 648 O O . ALA A 1 86 ? -7.385 -3.476 11.727 1.00 91.81 86 ALA A O 1
ATOM 649 N N . ALA A 1 87 ? -7.330 -4.427 9.702 1.00 93.56 87 ALA A N 1
ATOM 650 C CA . ALA A 1 87 ? -7.486 -3.184 8.964 1.00 93.56 87 ALA A CA 1
ATOM 651 C C . AL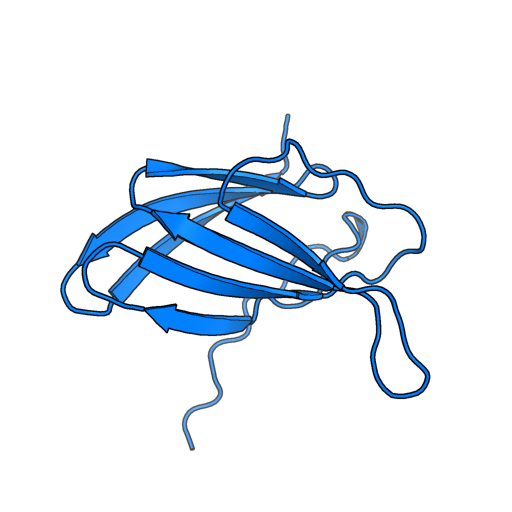A A 1 87 ? -8.462 -3.382 7.808 1.00 93.56 87 ALA A C 1
ATOM 653 O O . ALA A 1 87 ? -8.466 -4.428 7.149 1.00 93.56 87 ALA A O 1
ATOM 654 N N . ILE A 1 88 ? -9.258 -2.354 7.535 1.00 94.00 88 ILE A N 1
ATOM 655 C CA . ILE A 1 88 ? -10.147 -2.312 6.379 1.00 94.00 88 ILE A CA 1
ATOM 656 C C . ILE A 1 88 ? -9.525 -1.392 5.337 1.00 94.00 88 ILE A C 1
ATOM 658 O O . ILE A 1 88 ? -9.311 -0.202 5.568 1.00 94.00 88 ILE A O 1
ATOM 662 N N . ILE A 1 89 ? -9.258 -1.958 4.162 1.00 92.88 89 ILE A N 1
ATOM 663 C CA . ILE A 1 89 ? -8.689 -1.231 3.031 1.00 92.88 89 ILE A CA 1
ATOM 664 C C . ILE A 1 89 ? -9.732 -1.168 1.926 1.00 92.88 89 ILE A C 1
ATOM 666 O O . ILE A 1 89 ? -10.153 -2.189 1.378 1.00 92.88 89 ILE A O 1
ATOM 670 N N . ARG A 1 90 ? -10.117 0.048 1.550 1.00 93.56 90 ARG A N 1
ATOM 671 C CA . ARG A 1 90 ? -10.919 0.296 0.358 1.00 93.56 90 ARG A CA 1
ATOM 672 C C . ARG A 1 90 ? -9.999 0.562 -0.822 1.00 93.56 90 ARG A C 1
ATOM 674 O O . ARG A 1 90 ? -9.207 1.499 -0.796 1.00 93.56 90 ARG A O 1
ATOM 681 N N . ILE A 1 91 ? -10.158 -0.226 -1.881 1.00 91.50 91 ILE A N 1
ATOM 682 C CA . ILE A 1 91 ? -9.373 -0.098 -3.110 1.00 91.50 91 ILE A CA 1
ATOM 683 C C . ILE A 1 91 ? -10.306 0.279 -4.259 1.00 91.50 91 ILE A C 1
ATOM 685 O O . ILE A 1 91 ? -11.322 -0.381 -4.482 1.00 91.50 91 ILE A O 1
ATOM 689 N N . ARG A 1 92 ? -9.983 1.348 -4.989 1.00 91.81 92 ARG A N 1
ATOM 690 C CA . ARG A 1 92 ? -10.764 1.808 -6.147 1.00 91.81 92 ARG A CA 1
ATOM 691 C C . ARG A 1 92 ? -9.877 2.509 -7.174 1.00 91.81 92 ARG A C 1
ATOM 693 O O . ARG A 1 92 ? -8.878 3.099 -6.779 1.00 91.81 92 ARG A O 1
ATOM 700 N N . PRO A 1 93 ? -10.252 2.525 -8.461 1.00 91.38 93 PRO A N 1
ATOM 701 C CA . PRO A 1 93 ? -9.672 3.473 -9.402 1.00 91.38 93 PRO A CA 1
ATOM 702 C C . PRO A 1 93 ? -9.845 4.917 -8.901 1.00 91.38 93 PRO A C 1
ATOM 704 O O . PRO A 1 93 ? -10.898 5.267 -8.357 1.00 91.38 93 PRO A O 1
ATOM 707 N N . ALA A 1 94 ? -8.810 5.733 -9.072 1.00 85.88 94 ALA A N 1
ATOM 708 C CA . ALA A 1 94 ? -8.896 7.181 -9.000 1.00 85.88 94 ALA A CA 1
ATOM 709 C C . ALA A 1 94 ? -9.777 7.672 -10.159 1.00 85.88 94 ALA A C 1
ATOM 711 O O . ALA A 1 94 ? -9.827 7.033 -11.213 1.00 85.88 94 ALA A O 1
ATOM 712 N N . LYS A 1 95 ? -10.531 8.746 -9.925 1.00 73.00 95 LYS A N 1
ATOM 713 C CA . LYS A 1 95 ? -11.365 9.359 -10.966 1.00 73.00 95 LYS A CA 1
ATOM 714 C C . LYS A 1 95 ? -10.510 10.038 -12.023 1.00 73.00 95 LYS A C 1
ATOM 716 O O . LYS A 1 95 ? -9.475 10.614 -11.628 1.00 73.00 95 LYS A O 1
#

Organism: NCBI:txid2248750

Nearest PDB structures (foldseek):
  5jwd-assembly1_A  TM=4.372E-01  e=4.368E+00  Mus musculus
  3uc2-assembly3_C  TM=3.329E-01  e=1.973E+00  Pseudomonas aeruginosa PAO1
  2f2h-assembly1_B  TM=2.863E-01  e=2.081E+00  Escherichia coli
  2cdz-assembly1_A  TM=3.274E-01  e=7.037E+00  Homo sapiens
  5dcp-assembly2_B  TM=3.369E-01  e=9.172E+00  Homo sapiens

pLDDT: mean 88.07, std 10.22, range [39.84, 96.31]

Sequence (95 aa):
MRERAKVPLPRRFGIGPIRVTGVEDDTITMVVPLTRSKFESDGGCSATLIGSSADAPAHWDLTCRSAEKVTINQMTLTVTDITDKAAIIRIRPAK

Solvent-accessible surface area (backbone atoms only — not comparable to full-atom values): 5372 Å² total; per-residue (Å²): 132,83,77,76,82,72,56,86,52,69,65,91,44,31,41,44,56,56,40,80,77,49,48,49,78,61,40,38,33,33,42,38,35,40,72,54,96,76,84,50,66,74,69,36,42,55,65,45,81,43,74,60,56,98,90,42,70,25,29,35,43,35,41,32,40,59,71,32,42,33,38,44,45,58,31,30,42,31,28,71,39,51,54,92,58,40,71,44,73,50,77,44,72,49,131

Mean predicted aligned error: 4.9 Å

Foldseek 3Di:
DPPPDFDQDDCVLQWGTKDWPFADAFKTKIKIFGRDPDKDKPCWAPWDWDPDDPVGHIIIIGIHGAQIWMAMSQKIWGFPDGHDRDTDIDIDGHD

Secondary structure (DSSP, 8-state):
-PPP------GGGSB---EEEEE-SSEEEEEEEB-SS---B---SEEEEEPP-SSS--EEEEEEETT-EEEETTEEEEEEEEETTEEEEEEEE--